Protein AF-A0A8J3BPW7-F1 (afdb_monomer)

pLDDT: mean 83.67, std 13.16, range [38.88, 95.94]

Structure (mmCIF, N/CA/C/O backbone):
data_AF-A0A8J3BPW7-F1
#
_entry.id   AF-A0A8J3BPW7-F1
#
loop_
_atom_site.group_PDB
_atom_site.id
_atom_site.type_symbol
_atom_site.label_atom_id
_atom_site.label_alt_id
_atom_site.label_comp_id
_atom_site.label_asym_id
_atom_site.label_entity_id
_atom_site.label_seq_id
_atom_site.pdbx_PDB_ins_code
_atom_site.Cartn_x
_atom_site.Cartn_y
_atom_site.Cartn_z
_atom_site.occupancy
_atom_site.B_iso_or_equiv
_atom_site.auth_seq_id
_atom_site.auth_comp_id
_atom_site.auth_asym_id
_atom_site.auth_atom_id
_atom_site.pdbx_PDB_model_num
ATOM 1 N N . MET A 1 1 ? 12.313 17.722 -37.872 1.00 43.28 1 MET A N 1
ATOM 2 C CA . MET A 1 1 ? 11.329 16.901 -37.128 1.00 43.28 1 MET A CA 1
ATOM 3 C C . MET A 1 1 ? 12.070 15.904 -36.246 1.00 43.28 1 MET A C 1
ATOM 5 O O . MET A 1 1 ? 12.513 14.874 -36.731 1.00 43.28 1 MET A O 1
ATOM 9 N N . THR A 1 2 ? 12.272 16.207 -34.965 1.00 51.28 2 THR A N 1
ATOM 10 C CA . THR A 1 2 ? 12.915 15.286 -34.012 1.00 51.28 2 THR A CA 1
ATOM 11 C C . THR A 1 2 ? 11.852 14.424 -33.336 1.00 51.28 2 THR A C 1
ATOM 13 O O . THR A 1 2 ? 11.467 14.643 -32.190 1.00 51.28 2 THR A O 1
ATOM 16 N N . GLY A 1 3 ? 11.346 13.426 -34.061 1.00 50.34 3 GLY A N 1
ATOM 17 C CA . GLY A 1 3 ? 10.534 12.379 -33.451 1.00 50.34 3 GLY A CA 1
ATOM 18 C C . GLY A 1 3 ? 11.418 11.561 -32.515 1.00 50.34 3 GLY A C 1
ATOM 19 O O . GLY A 1 3 ? 12.181 10.715 -32.980 1.00 50.34 3 GLY A O 1
ATOM 20 N N . ARG A 1 4 ? 11.365 11.819 -31.201 1.00 63.19 4 ARG A N 1
ATOM 21 C CA . ARG A 1 4 ? 11.988 10.922 -30.218 1.00 63.19 4 ARG A CA 1
ATOM 22 C C . ARG A 1 4 ? 11.376 9.541 -30.435 1.00 63.19 4 ARG A C 1
ATOM 24 O O . ARG A 1 4 ? 10.193 9.345 -30.170 1.00 63.19 4 ARG A O 1
ATOM 31 N N . ARG A 1 5 ? 12.167 8.594 -30.952 1.00 65.81 5 ARG A N 1
ATOM 32 C CA . ARG A 1 5 ? 11.769 7.184 -31.053 1.00 65.81 5 ARG A CA 1
ATOM 33 C C . ARG A 1 5 ? 11.423 6.714 -29.647 1.00 65.81 5 ARG A C 1
ATOM 35 O O . ARG A 1 5 ? 12.319 6.555 -28.818 1.00 65.81 5 ARG A O 1
ATOM 42 N N . TRP A 1 6 ? 10.138 6.505 -29.382 1.00 64.19 6 TRP A N 1
ATOM 43 C CA . TRP A 1 6 ? 9.700 5.851 -28.161 1.00 64.19 6 TRP A CA 1
ATOM 44 C C . TRP A 1 6 ? 10.291 4.439 -28.158 1.00 64.19 6 TRP A C 1
ATOM 46 O O . TRP A 1 6 ? 9.944 3.602 -28.992 1.00 64.19 6 TRP A O 1
ATOM 56 N N . ARG A 1 7 ? 11.263 4.197 -27.276 1.00 65.19 7 ARG A N 1
ATOM 57 C CA . ARG A 1 7 ? 11.798 2.858 -27.039 1.00 65.19 7 ARG A CA 1
ATOM 58 C C . ARG A 1 7 ? 10.965 2.228 -25.939 1.00 65.19 7 ARG A C 1
ATOM 60 O O . ARG A 1 7 ? 10.861 2.782 -24.848 1.00 65.19 7 ARG A O 1
ATOM 67 N N . ARG A 1 8 ? 10.382 1.068 -26.238 1.00 64.19 8 ARG A N 1
ATOM 68 C CA . ARG A 1 8 ? 9.670 0.271 -25.243 1.00 64.19 8 ARG A CA 1
ATOM 69 C C . ARG A 1 8 ? 10.642 -0.077 -24.104 1.00 64.19 8 ARG A C 1
ATOM 71 O O . ARG A 1 8 ? 11.717 -0.599 -24.409 1.00 64.19 8 ARG A O 1
ATOM 78 N N . PRO A 1 9 ? 10.295 0.194 -22.834 1.00 66.50 9 PRO A N 1
ATOM 79 C CA . PRO A 1 9 ? 11.136 -0.182 -21.707 1.00 66.50 9 PRO A CA 1
ATOM 80 C C . PRO A 1 9 ? 11.412 -1.696 -21.681 1.00 66.50 9 PRO A C 1
ATOM 82 O O . PRO A 1 9 ? 10.559 -2.477 -22.130 1.00 66.50 9 PRO A O 1
ATOM 85 N N . PRO A 1 10 ? 12.576 -2.126 -21.159 1.00 65.38 10 PRO A N 1
ATOM 86 C CA . PRO A 1 10 ? 12.859 -3.538 -20.958 1.00 65.38 10 PRO A CA 1
ATOM 87 C C . PRO A 1 10 ? 11.785 -4.175 -20.068 1.00 65.38 10 PRO A C 1
ATOM 89 O O . PRO A 1 10 ? 11.390 -3.616 -19.051 1.00 65.38 10 PRO A O 1
ATOM 92 N N . ARG A 1 11 ? 11.312 -5.363 -20.456 1.00 72.56 11 ARG A N 1
ATOM 93 C CA . ARG A 1 11 ? 10.267 -6.121 -19.738 1.00 72.56 11 ARG A CA 1
ATOM 94 C C . ARG A 1 11 ? 10.823 -7.016 -18.627 1.00 72.56 11 ARG A C 1
ATOM 96 O O . ARG A 1 11 ? 10.102 -7.864 -18.102 1.00 72.56 11 ARG A O 1
ATOM 103 N N . THR A 1 12 ? 12.106 -6.879 -18.311 1.00 82.25 12 THR A N 1
ATOM 104 C CA . THR A 1 12 ? 12.791 -7.742 -17.352 1.00 82.25 12 THR A CA 1
ATOM 105 C C . THR A 1 12 ? 12.250 -7.473 -15.959 1.00 82.25 12 THR A C 1
ATOM 107 O O . THR A 1 12 ? 12.356 -6.364 -15.448 1.00 82.25 12 THR A O 1
ATOM 110 N N . CYS A 1 13 ? 11.645 -8.490 -15.353 1.00 86.19 13 CYS A N 1
ATOM 111 C CA . CYS A 1 13 ? 11.171 -8.407 -13.982 1.00 86.19 13 CYS A CA 1
ATOM 112 C C . CYS A 1 13 ? 12.288 -8.827 -13.016 1.00 86.19 13 CYS A C 1
ATOM 114 O O . CYS A 1 13 ? 12.983 -9.805 -13.298 1.00 86.19 13 CYS A O 1
ATOM 116 N N . PRO A 1 14 ? 12.456 -8.131 -11.881 1.00 86.50 14 PRO A N 1
ATOM 117 C CA . PRO A 1 14 ? 13.398 -8.550 -10.852 1.00 86.50 14 PRO A CA 1
ATOM 118 C C . PRO A 1 14 ? 12.942 -9.864 -10.187 1.00 86.50 14 PRO A C 1
ATOM 120 O O . PRO A 1 14 ? 11.748 -10.168 -10.218 1.00 86.50 14 PRO A O 1
ATOM 123 N N . PRO A 1 15 ? 13.846 -10.625 -9.536 1.00 88.12 15 PRO A N 1
ATOM 124 C CA . PRO A 1 15 ? 13.531 -11.952 -8.986 1.00 88.12 15 PRO A CA 1
ATOM 125 C C . PRO A 1 15 ? 12.399 -11.973 -7.949 1.00 88.12 15 PRO A C 1
ATOM 127 O O . PRO A 1 15 ? 11.695 -12.966 -7.818 1.00 88.12 15 PRO A O 1
ATOM 130 N N . TRP A 1 16 ? 12.203 -10.872 -7.223 1.00 87.06 16 TRP A N 1
ATOM 131 C CA . TRP A 1 16 ? 11.136 -10.728 -6.228 1.00 87.06 16 TRP A CA 1
ATOM 132 C C . TRP A 1 16 ? 9.757 -10.418 -6.839 1.00 87.06 16 TRP A C 1
ATOM 134 O O . TRP A 1 16 ? 8.748 -10.430 -6.132 1.00 87.06 16 TRP A O 1
ATOM 144 N N . CYS A 1 17 ? 9.692 -10.097 -8.135 1.00 90.62 17 CYS A N 1
ATOM 145 C CA . CYS A 1 17 ? 8.448 -9.803 -8.835 1.00 90.62 17 CYS A CA 1
ATOM 146 C C . CYS A 1 17 ? 7.825 -11.120 -9.337 1.00 90.62 17 CYS A C 1
ATOM 148 O O . CYS A 1 17 ? 8.444 -11.797 -10.159 1.00 90.62 17 CYS A O 1
ATOM 150 N N . PRO A 1 18 ? 6.585 -11.468 -8.939 1.00 87.44 18 PRO A N 1
ATOM 151 C CA . PRO A 1 18 ? 5.918 -12.707 -9.335 1.00 87.44 18 PRO A CA 1
ATOM 152 C C . PRO A 1 18 ? 5.445 -12.690 -10.796 1.00 87.44 18 PRO A C 1
ATOM 154 O O . PRO A 1 18 ? 4.871 -13.664 -11.267 1.00 87.44 18 PRO A O 1
ATOM 157 N N . GLN A 1 19 ? 5.659 -11.580 -11.514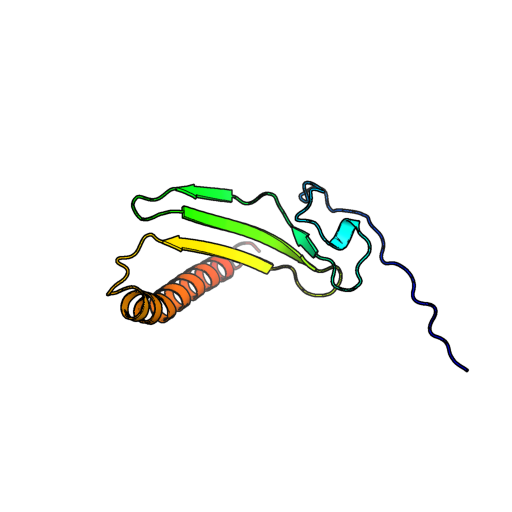 1.00 89.31 19 GLN A N 1
ATOM 158 C CA . GLN A 1 19 ? 5.306 -11.417 -12.927 1.00 89.31 19 GLN A CA 1
ATOM 159 C C . GLN A 1 19 ? 3.817 -11.657 -13.219 1.00 89.31 19 GLN A C 1
ATOM 161 O O . GLN A 1 19 ? 3.459 -12.045 -14.327 1.00 89.31 19 GLN A O 1
ATOM 166 N N . ASP A 1 20 ? 2.939 -11.423 -12.245 1.00 86.12 20 ASP A N 1
ATOM 167 C CA . ASP A 1 20 ? 1.496 -11.598 -12.396 1.00 86.12 20 ASP A CA 1
ATOM 168 C C . ASP A 1 20 ? 0.824 -10.340 -12.985 1.00 86.12 20 ASP A C 1
ATOM 170 O O . ASP A 1 20 ? 1.477 -9.485 -13.589 1.00 86.12 20 ASP A O 1
ATOM 174 N N . HIS A 1 21 ? -0.502 -10.250 -12.876 1.00 82.88 21 HIS A N 1
ATOM 175 C CA . HIS A 1 21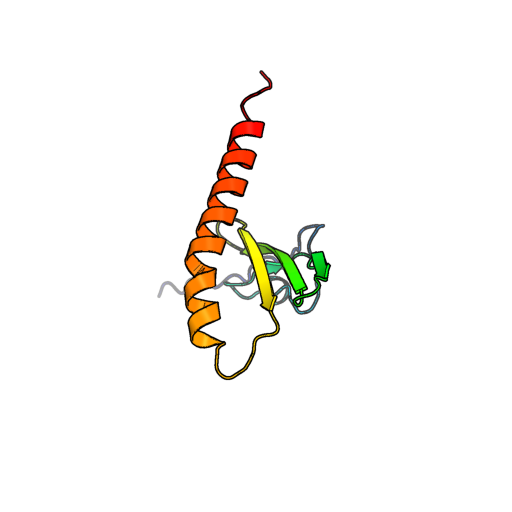 ? -1.294 -9.124 -13.381 1.00 82.88 21 HIS A CA 1
ATOM 176 C C . HIS A 1 21 ? -1.027 -7.799 -12.641 1.00 82.88 21 HIS A C 1
ATOM 178 O O . HIS A 1 21 ? -1.402 -6.740 -13.135 1.00 82.88 21 HIS A O 1
ATOM 184 N N . ARG A 1 22 ? -0.382 -7.832 -11.468 1.00 85.31 22 ARG A N 1
ATOM 185 C CA . ARG A 1 22 ? -0.053 -6.641 -10.668 1.00 85.31 22 ARG A CA 1
ATOM 186 C C . ARG A 1 22 ? 1.245 -5.985 -11.127 1.00 85.31 22 ARG A C 1
ATOM 188 O O . ARG A 1 22 ? 1.468 -4.811 -10.849 1.00 85.31 22 ARG A O 1
ATOM 195 N N . CYS A 1 23 ? 2.099 -6.717 -11.842 1.00 89.00 23 CYS A N 1
ATOM 196 C CA . CYS A 1 23 ? 3.283 -6.157 -12.481 1.00 89.00 23 CYS A CA 1
ATOM 197 C C . CYS A 1 23 ? 2.874 -5.454 -13.779 1.00 89.00 23 CYS A C 1
ATOM 199 O O . CYS A 1 23 ? 2.794 -6.082 -14.831 1.00 89.00 23 CYS A O 1
ATOM 201 N N . THR A 1 24 ? 2.639 -4.144 -13.746 1.00 89.38 24 THR A N 1
ATOM 202 C CA . THR A 1 24 ? 2.304 -3.390 -14.965 1.00 89.38 24 THR A CA 1
ATOM 203 C C . THR A 1 24 ? 3.530 -3.182 -15.862 1.00 89.38 24 THR A C 1
ATOM 205 O O . THR A 1 24 ? 3.399 -3.090 -17.086 1.00 89.38 24 THR A O 1
ATOM 208 N N . ALA A 1 25 ? 4.738 -3.212 -15.285 1.00 87.62 25 ALA A N 1
ATOM 209 C CA . ALA A 1 25 ? 6.010 -3.111 -16.004 1.00 87.62 25 ALA A CA 1
ATOM 210 C C . ALA A 1 25 ? 6.204 -4.208 -17.065 1.00 87.62 25 ALA A C 1
ATOM 212 O O . ALA A 1 25 ? 6.708 -3.926 -18.155 1.00 87.62 25 ALA A O 1
ATOM 213 N N . ARG A 1 26 ? 5.719 -5.436 -16.825 1.00 84.94 26 ARG A N 1
ATOM 214 C CA . ARG A 1 26 ? 5.835 -6.545 -17.795 1.00 84.94 26 ARG A CA 1
ATOM 215 C C . ARG A 1 26 ? 5.147 -6.247 -19.133 1.00 84.94 26 ARG A C 1
ATOM 217 O O . ARG A 1 26 ? 5.526 -6.792 -20.170 1.00 84.94 26 ARG A O 1
ATOM 224 N N . HIS A 1 27 ? 4.139 -5.374 -19.129 1.00 84.50 27 HIS A N 1
ATOM 225 C CA . HIS A 1 27 ? 3.388 -5.003 -20.328 1.00 84.50 27 HIS A CA 1
ATOM 226 C C . HIS A 1 27 ? 4.115 -3.934 -21.168 1.00 84.50 27 HIS A C 1
ATOM 228 O O . HIS A 1 27 ? 3.786 -3.724 -22.341 1.00 84.50 27 HIS A O 1
ATOM 234 N N . GLY A 1 28 ? 5.191 -3.343 -20.633 1.00 79.44 28 GLY A N 1
ATOM 235 C CA . GLY A 1 28 ? 6.014 -2.338 -21.305 1.00 79.44 28 GLY A CA 1
ATOM 236 C C . GLY A 1 28 ? 5.402 -0.937 -21.288 1.00 79.44 28 GLY A C 1
ATOM 237 O O . GLY A 1 28 ? 5.659 -0.163 -22.210 1.00 79.44 28 GLY A O 1
ATOM 238 N N . TYR A 1 29 ? 4.573 -0.629 -20.286 1.00 82.19 29 TYR A N 1
ATOM 239 C CA . TYR A 1 29 ? 4.083 0.728 -20.045 1.00 82.19 29 TYR A CA 1
ATOM 240 C C . TYR A 1 29 ? 5.216 1.611 -19.499 1.00 82.19 29 TYR A C 1
ATOM 242 O O . TYR A 1 29 ? 5.950 1.145 -18.632 1.00 82.19 29 TYR A O 1
ATOM 250 N N . PRO A 1 30 ? 5.364 2.874 -19.944 1.00 80.38 30 PRO A N 1
ATOM 251 C CA . PRO A 1 30 ? 6.399 3.783 -19.432 1.00 80.38 30 PRO A CA 1
ATOM 252 C C . PRO A 1 30 ? 6.294 4.054 -17.929 1.00 80.38 30 PRO A C 1
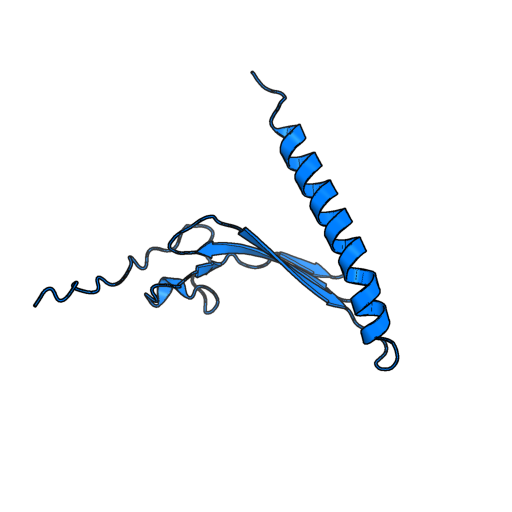ATOM 254 O O . PRO A 1 30 ? 7.307 4.186 -17.257 1.00 80.38 30 PRO A O 1
ATOM 257 N N . SER A 1 31 ? 5.066 4.093 -17.410 1.00 85.31 31 SER A N 1
ATOM 258 C CA . SER A 1 31 ? 4.739 4.215 -15.985 1.00 85.31 31 SER A CA 1
ATOM 259 C C . SER A 1 31 ? 4.575 2.855 -15.297 1.00 85.31 31 SER A C 1
ATOM 261 O O . SER A 1 31 ? 3.925 2.750 -14.260 1.00 85.31 31 SER A O 1
ATOM 263 N N . GLY A 1 32 ? 5.099 1.791 -15.909 1.00 89.00 32 GLY A N 1
ATOM 264 C CA . GLY A 1 32 ? 5.002 0.446 -15.375 1.00 89.00 32 GLY A CA 1
ATOM 265 C C . GLY A 1 32 ? 5.682 0.317 -14.014 1.00 89.00 32 GLY A C 1
ATOM 266 O O . GLY A 1 32 ? 6.700 0.950 -13.736 1.00 89.00 32 GLY A O 1
ATOM 267 N N . GLU A 1 33 ? 5.128 -0.552 -13.181 1.00 92.81 33 GLU A N 1
ATOM 268 C CA . GLU A 1 33 ? 5.647 -0.866 -11.859 1.00 92.81 33 GLU A CA 1
ATOM 269 C C . GLU A 1 33 ? 5.826 -2.375 -11.723 1.00 92.81 33 GLU A C 1
ATOM 271 O O . GLU A 1 33 ? 4.970 -3.169 -12.131 1.00 92.81 33 GLU A O 1
ATOM 276 N N . HIS A 1 34 ? 6.949 -2.776 -11.140 1.00 92.81 34 HIS A N 1
ATOM 277 C CA . HIS A 1 34 ? 7.115 -4.099 -10.568 1.00 92.81 34 HIS A CA 1
ATOM 278 C C . HIS A 1 34 ? 6.492 -4.106 -9.177 1.00 92.81 34 HIS A C 1
ATOM 280 O O . HIS A 1 34 ? 6.662 -3.158 -8.410 1.00 92.81 34 HIS A O 1
ATOM 286 N N . ARG A 1 35 ? 5.794 -5.187 -8.838 1.00 93.88 35 ARG A N 1
ATOM 287 C CA . ARG A 1 35 ? 5.173 -5.375 -7.525 1.00 93.88 35 ARG A CA 1
ATOM 288 C C . ARG A 1 35 ? 5.559 -6.735 -6.978 1.00 93.88 35 ARG A C 1
ATOM 290 O O . ARG A 1 35 ? 5.601 -7.685 -7.749 1.00 93.88 35 ARG A O 1
ATOM 297 N N . SER A 1 36 ? 5.855 -6.839 -5.689 1.00 93.50 36 SER A N 1
ATOM 298 C CA . SER A 1 36 ? 6.029 -8.139 -5.039 1.00 93.50 36 SER A CA 1
ATOM 299 C C . SER A 1 36 ? 4.677 -8.828 -4.840 1.00 93.50 36 SER A C 1
ATOM 301 O O . SER A 1 36 ? 3.616 -8.198 -4.912 1.00 93.50 36 SER A O 1
ATOM 303 N N . ALA A 1 37 ? 4.703 -10.122 -4.511 1.00 91.12 37 ALA A N 1
ATOM 304 C CA . ALA A 1 37 ? 3.554 -10.714 -3.837 1.00 91.12 37 ALA A CA 1
ATOM 305 C C . ALA A 1 37 ? 3.324 -9.968 -2.500 1.00 91.12 37 ALA A C 1
ATOM 307 O O . ALA A 1 37 ? 4.303 -9.648 -1.816 1.00 91.12 37 ALA A O 1
ATOM 308 N N . PRO A 1 38 ? 2.074 -9.635 -2.138 1.00 92.06 38 PRO A N 1
ATOM 309 C CA . PRO A 1 38 ? 1.780 -8.950 -0.898 1.00 92.06 38 PRO A CA 1
ATOM 310 C C . PRO A 1 38 ? 1.918 -9.923 0.266 1.00 92.06 38 PRO A C 1
ATOM 312 O O . PRO A 1 38 ? 1.424 -11.050 0.213 1.00 92.06 38 PRO A O 1
ATOM 315 N N . ILE A 1 39 ? 2.529 -9.449 1.341 1.00 94.31 39 ILE A N 1
ATOM 316 C CA . ILE A 1 39 ? 2.401 -10.061 2.657 1.00 94.31 39 ILE A CA 1
ATOM 3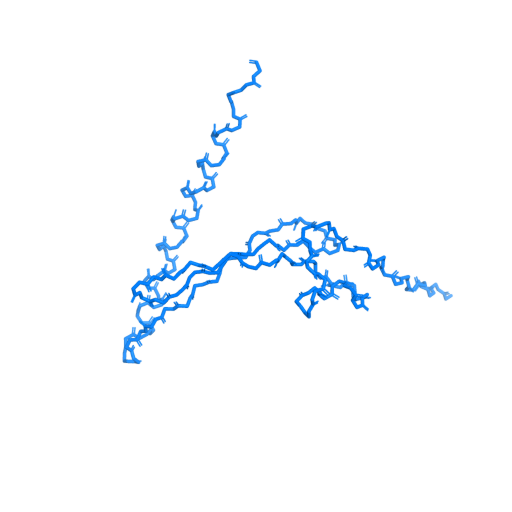17 C C . ILE A 1 39 ? 1.041 -9.627 3.200 1.00 94.31 39 ILE A C 1
ATOM 319 O O . ILE A 1 39 ? 0.750 -8.430 3.252 1.00 94.31 39 ILE A O 1
ATOM 323 N N . ILE A 1 40 ? 0.201 -10.591 3.570 1.00 95.88 40 ILE A N 1
ATOM 324 C CA . ILE A 1 40 ? -1.142 -10.337 4.097 1.00 95.88 40 ILE A CA 1
ATOM 325 C C . ILE A 1 40 ? -1.171 -10.762 5.558 1.00 95.88 40 ILE A C 1
ATOM 327 O O . ILE A 1 4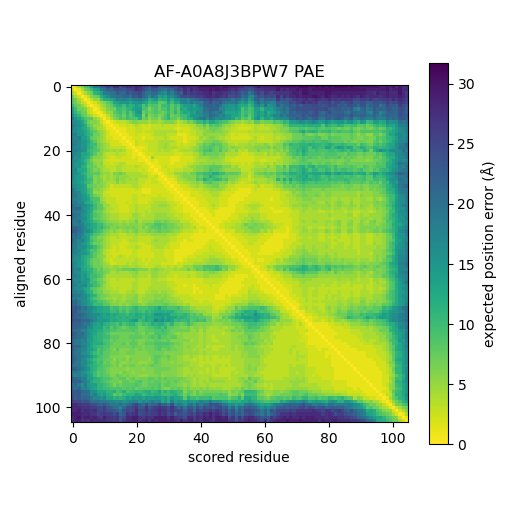0 ? -0.960 -11.931 5.877 1.00 95.88 40 ILE A O 1
ATOM 331 N N . TRP A 1 41 ? -1.464 -9.812 6.439 1.00 95.94 41 TRP A N 1
ATOM 332 C CA . TRP A 1 41 ? -1.639 -10.050 7.862 1.00 95.94 41 TRP A CA 1
ATOM 333 C C . TRP A 1 41 ? -3.104 -9.863 8.247 1.00 95.94 41 TRP A C 1
ATOM 335 O O . TRP A 1 41 ? -3.643 -8.756 8.171 1.00 95.94 41 TRP A O 1
ATOM 345 N N . HIS A 1 42 ? -3.753 -10.941 8.678 1.00 95.44 42 HIS A N 1
ATOM 346 C CA . HIS A 1 42 ? -5.138 -10.896 9.136 1.00 95.44 42 HIS A CA 1
ATOM 347 C C . HIS A 1 42 ? -5.207 -10.428 10.588 1.00 95.44 42 HIS A C 1
ATOM 349 O O . HIS A 1 42 ? -4.432 -10.853 11.443 1.00 95.44 42 HIS A O 1
ATOM 355 N N . THR A 1 43 ? -6.159 -9.551 10.878 1.00 91.81 43 THR A N 1
ATOM 356 C CA . THR A 1 43 ? -6.389 -9.006 12.213 1.00 91.81 43 THR A CA 1
ATOM 357 C C . THR A 1 43 ? -7.852 -9.182 12.597 1.00 91.81 43 THR A C 1
ATOM 359 O O . THR A 1 43 ? -8.723 -9.397 11.753 1.00 91.81 43 THR A O 1
ATOM 362 N N . ARG A 1 44 ? -8.160 -9.002 13.886 1.00 91.25 44 ARG A N 1
ATOM 363 C CA . ARG A 1 44 ? -9.553 -8.987 14.365 1.00 91.25 44 ARG A CA 1
ATOM 364 C C . ARG A 1 44 ? -10.428 -7.931 13.674 1.00 91.25 44 ARG A C 1
ATOM 366 O O . ARG A 1 44 ? -11.642 -8.072 13.642 1.00 91.25 44 ARG A O 1
ATOM 373 N N . TYR A 1 45 ? -9.819 -6.871 13.141 1.00 85.81 45 TYR A N 1
ATOM 374 C CA . TYR A 1 45 ? -10.515 -5.737 12.532 1.00 85.81 45 TYR A CA 1
ATOM 375 C C . TYR A 1 45 ? -10.472 -5.746 10.996 1.00 85.81 45 TYR A C 1
ATOM 377 O O . TYR A 1 45 ? -11.109 -4.900 10.372 1.00 85.81 45 TYR A O 1
ATOM 385 N N . GLY A 1 46 ? -9.771 -6.700 10.373 1.00 91.94 46 GLY A N 1
ATOM 386 C CA . GLY A 1 46 ? -9.652 -6.795 8.921 1.00 91.94 46 GLY A CA 1
ATOM 387 C C . GLY A 1 46 ? -8.308 -7.371 8.482 1.00 91.94 46 GLY A C 1
ATOM 388 O O . GLY A 1 46 ? -7.935 -8.457 8.922 1.00 91.94 46 GLY A O 1
ATOM 389 N N . ALA A 1 47 ? -7.603 -6.675 7.591 1.00 95.19 47 ALA A N 1
ATOM 390 C CA . ALA A 1 47 ? -6.325 -7.135 7.054 1.00 95.19 47 ALA A CA 1
ATOM 391 C C . ALA A 1 47 ? -5.372 -5.977 6.739 1.00 95.19 47 ALA A C 1
ATOM 393 O O . ALA A 1 47 ? -5.799 -4.884 6.365 1.00 95.19 47 ALA A O 1
ATOM 394 N N . ILE A 1 48 ? -4.074 -6.243 6.860 1.00 93.44 48 ILE A N 1
ATOM 395 C CA . ILE A 1 48 ? -2.991 -5.350 6.448 1.00 93.44 48 ILE A CA 1
ATOM 396 C C . ILE A 1 48 ? -2.232 -6.035 5.317 1.00 93.44 48 ILE A C 1
ATOM 398 O O . ILE A 1 48 ? -1.834 -7.191 5.435 1.00 93.44 48 ILE A O 1
ATOM 402 N N . HIS A 1 49 ? -2.049 -5.319 4.218 1.00 95.00 49 HIS A N 1
ATOM 403 C CA . HIS A 1 49 ? -1.367 -5.782 3.022 1.00 95.00 49 HIS A CA 1
ATOM 404 C C . HIS A 1 49 ? -0.111 -4.943 2.843 1.00 95.00 49 HIS A C 1
ATOM 406 O O . HIS A 1 49 ? -0.188 -3.715 2.821 1.00 95.00 49 HIS A O 1
ATOM 412 N N . VAL A 1 50 ? 1.031 -5.603 2.691 1.00 93.94 50 VAL A N 1
ATOM 413 C CA . VAL A 1 50 ? 2.319 -4.945 2.472 1.00 93.94 50 VAL A CA 1
ATOM 414 C C . VAL A 1 50 ? 2.928 -5.484 1.190 1.00 93.94 50 VAL A C 1
ATOM 416 O O . VAL A 1 50 ? 3.114 -6.692 1.057 1.00 93.94 50 VAL A O 1
ATOM 419 N N . ALA A 1 51 ? 3.242 -4.605 0.244 1.00 93.88 51 ALA A N 1
ATOM 420 C CA . ALA A 1 51 ? 3.892 -4.978 -1.007 1.00 93.88 51 ALA A CA 1
ATOM 421 C C . ALA A 1 51 ? 5.035 -4.017 -1.335 1.00 93.88 51 ALA A C 1
ATOM 423 O O . ALA A 1 51 ? 4.903 -2.804 -1.180 1.00 93.88 51 ALA A O 1
ATOM 424 N N . ALA A 1 52 ? 6.145 -4.556 -1.834 1.00 93.12 52 ALA A N 1
ATOM 425 C CA . ALA A 1 52 ? 7.188 -3.741 -2.434 1.00 93.12 52 ALA A CA 1
ATOM 426 C C . ALA A 1 52 ? 6.766 -3.347 -3.849 1.00 93.12 52 ALA A C 1
ATOM 428 O O . ALA A 1 52 ? 6.302 -4.186 -4.626 1.00 93.12 52 ALA A O 1
ATOM 429 N N . VAL A 1 53 ? 6.943 -2.073 -4.180 1.00 94.25 53 VAL A N 1
ATOM 430 C CA . VAL A 1 53 ? 6.654 -1.522 -5.499 1.00 94.25 53 VAL A CA 1
ATOM 431 C C . VAL A 1 53 ? 7.883 -0.792 -6.005 1.00 94.25 53 VAL A C 1
ATOM 433 O O . VAL A 1 53 ? 8.360 0.147 -5.372 1.00 94.25 53 VAL A O 1
ATOM 436 N N . ALA A 1 54 ? 8.397 -1.215 -7.155 1.00 93.56 54 ALA A N 1
ATOM 437 C CA . ALA A 1 54 ? 9.487 -0.530 -7.832 1.00 93.56 54 ALA A CA 1
ATOM 438 C C . ALA A 1 54 ? 8.982 -0.011 -9.181 1.00 93.56 54 ALA A C 1
ATOM 440 O O . ALA A 1 54 ? 8.636 -0.823 -10.046 1.00 93.56 54 ALA A O 1
ATOM 441 N N . PRO A 1 55 ? 8.906 1.314 -9.382 1.00 90.38 55 PRO A N 1
ATOM 442 C CA . PRO A 1 55 ? 8.628 1.851 -10.704 1.00 90.38 55 PRO A CA 1
ATOM 443 C C . PRO A 1 55 ? 9.787 1.519 -11.655 1.00 90.38 55 PRO A C 1
ATOM 445 O O . PRO A 1 55 ? 10.917 1.297 -11.221 1.00 90.38 55 PRO A O 1
ATOM 448 N N . LEU A 1 56 ? 9.529 1.529 -12.965 1.00 86.88 56 LEU A N 1
ATOM 449 C CA . LEU A 1 56 ? 10.596 1.413 -13.970 1.00 86.88 56 LEU A CA 1
ATOM 450 C C . LEU A 1 56 ? 11.628 2.550 -13.873 1.00 86.88 56 LEU A C 1
ATOM 452 O O . LEU A 1 56 ? 12.777 2.384 -14.276 1.00 86.88 56 LEU A O 1
ATOM 456 N N . THR A 1 57 ? 11.213 3.704 -13.347 1.00 83.19 57 THR A N 1
ATOM 457 C CA . THR A 1 57 ? 12.062 4.871 -13.093 1.00 83.19 57 THR A CA 1
ATOM 458 C C . THR A 1 57 ? 11.708 5.495 -11.747 1.00 83.19 57 THR A C 1
ATOM 460 O O . THR A 1 57 ? 10.531 5.740 -11.486 1.00 83.19 57 THR A O 1
ATOM 463 N N . GLY A 1 58 ? 12.713 5.820 -10.934 1.00 83.94 58 GLY A N 1
ATOM 464 C CA . GLY A 1 58 ? 12.536 6.425 -9.611 1.00 83.94 58 GLY A CA 1
ATOM 465 C C . GLY A 1 58 ? 12.806 5.446 -8.470 1.00 83.94 58 GLY A C 1
ATOM 466 O O . GLY A 1 58 ? 13.347 4.361 -8.678 1.00 83.94 58 GLY A O 1
ATOM 467 N N . SER A 1 59 ? 12.453 5.855 -7.254 1.00 88.38 59 SER A N 1
ATOM 468 C CA . SER A 1 59 ? 12.768 5.090 -6.048 1.00 88.38 59 SER A CA 1
ATOM 469 C C . SER A 1 59 ? 11.728 3.999 -5.773 1.00 88.38 59 SER A C 1
ATOM 471 O O . SER A 1 59 ? 10.525 4.244 -5.930 1.00 88.38 59 SER A O 1
ATOM 473 N N . PRO A 1 60 ? 12.157 2.806 -5.327 1.00 90.06 60 PRO A N 1
ATOM 474 C CA . PRO A 1 60 ? 11.239 1.800 -4.819 1.00 90.06 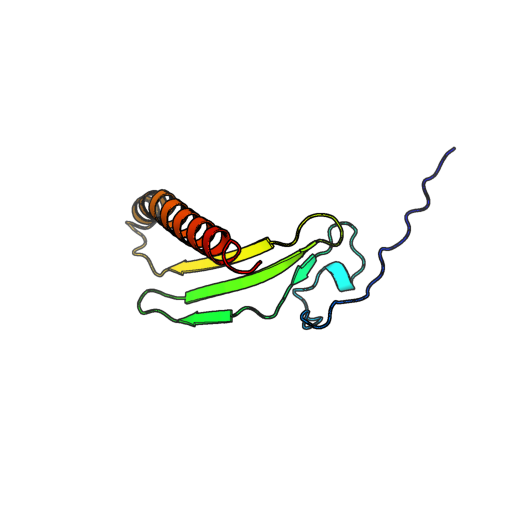60 PRO A CA 1
ATOM 475 C C . PRO A 1 60 ? 10.542 2.309 -3.555 1.00 90.06 60 PRO A C 1
ATOM 477 O O . PRO A 1 60 ? 11.070 3.137 -2.812 1.00 90.06 60 PRO A O 1
ATOM 480 N N . ARG A 1 61 ? 9.347 1.788 -3.305 1.00 91.75 61 ARG A N 1
ATOM 481 C CA . ARG A 1 61 ? 8.525 2.114 -2.143 1.00 91.75 61 ARG A CA 1
ATOM 482 C C . ARG A 1 61 ? 7.869 0.859 -1.591 1.00 91.75 61 ARG A C 1
ATOM 484 O O . ARG A 1 61 ? 7.729 -0.143 -2.290 1.00 91.75 61 ARG A O 1
ATOM 491 N N . ILE A 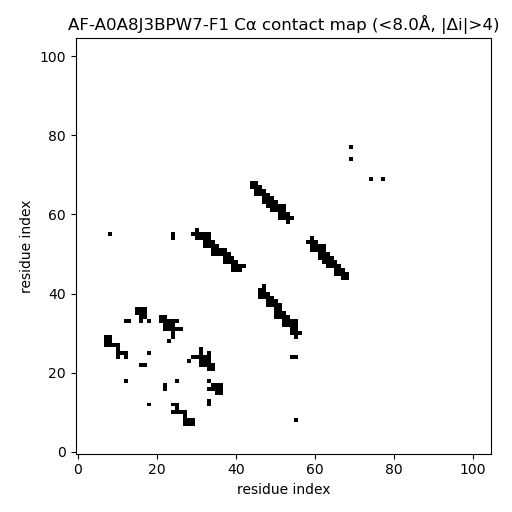1 62 ? 7.423 0.940 -0.347 1.00 90.88 62 ILE A N 1
ATOM 492 C CA . ILE A 1 62 ? 6.503 -0.037 0.223 1.00 90.88 62 ILE A CA 1
ATOM 493 C C . ILE A 1 62 ? 5.101 0.559 0.164 1.00 90.88 62 ILE A C 1
ATOM 495 O O . ILE A 1 62 ? 4.873 1.676 0.622 1.00 90.88 62 ILE A O 1
ATOM 499 N N . GLU A 1 63 ? 4.164 -0.189 -0.403 1.00 92.94 63 GLU A N 1
ATOM 500 C CA . GLU A 1 63 ? 2.743 0.101 -0.286 1.00 92.94 63 GLU A CA 1
ATOM 501 C C . GLU A 1 63 ? 2.172 -0.671 0.899 1.00 92.94 63 GLU A C 1
ATOM 503 O O . GLU A 1 63 ? 2.262 -1.900 0.955 1.00 92.94 63 GLU A O 1
ATOM 508 N N . VAL A 1 64 ? 1.568 0.062 1.834 1.00 90.88 64 VAL A N 1
ATOM 509 C CA . VAL A 1 64 ? 0.808 -0.495 2.953 1.00 90.88 64 VAL A CA 1
ATOM 510 C C . VAL A 1 64 ? -0.658 -0.159 2.727 1.00 90.88 64 VAL A C 1
ATOM 512 O O . VAL A 1 64 ? -1.039 1.009 2.707 1.00 90.88 64 VAL A O 1
ATOM 515 N N . THR A 1 65 ? -1.481 -1.182 2.529 1.00 91.75 65 THR A N 1
ATOM 516 C CA . THR A 1 65 ? -2.933 -1.042 2.385 1.00 91.75 65 THR A CA 1
ATOM 517 C C . THR A 1 65 ? -3.610 -1.738 3.548 1.00 91.75 65 THR A C 1
ATOM 519 O O . THR A 1 65 ? -3.391 -2.926 3.774 1.00 91.75 65 THR A O 1
ATOM 522 N N . THR A 1 66 ? -4.461 -1.016 4.267 1.00 88.94 66 THR A N 1
ATOM 523 C CA . THR A 1 66 ? -5.197 -1.570 5.402 1.00 88.94 66 THR A CA 1
ATOM 524 C C . THR A 1 66 ? -6.683 -1.577 5.090 1.00 88.94 66 THR A C 1
ATOM 526 O O . THR A 1 66 ? -7.261 -0.550 4.740 1.00 88.94 66 THR A O 1
ATOM 529 N N . VAL A 1 67 ? -7.305 -2.742 5.235 1.00 90.19 67 VAL A N 1
ATOM 530 C CA . VAL A 1 67 ? -8.749 -2.931 5.102 1.00 90.19 67 VAL A CA 1
ATOM 531 C C . VAL A 1 67 ? -9.313 -3.111 6.502 1.00 90.19 67 VAL A C 1
ATOM 533 O O . VAL A 1 67 ? -8.944 -4.055 7.198 1.00 90.19 67 VAL A O 1
ATOM 536 N N . ILE A 1 68 ? -10.194 -2.203 6.923 1.00 88.44 68 ILE A N 1
ATOM 537 C CA . ILE A 1 68 ? -10.799 -2.205 8.259 1.00 88.44 68 ILE A CA 1
ATOM 538 C C . ILE A 1 68 ? -12.311 -2.279 8.109 1.00 88.44 68 ILE A C 1
ATOM 540 O O . ILE A 1 68 ? -12.901 -1.527 7.335 1.00 88.44 68 ILE A O 1
ATOM 544 N N . ARG A 1 69 ? -12.941 -3.173 8.869 1.00 87.31 69 ARG A N 1
ATOM 545 C CA . ARG A 1 69 ? -14.399 -3.235 8.977 1.00 87.31 69 ARG A CA 1
ATOM 546 C C . ARG A 1 69 ? -14.855 -2.164 9.960 1.00 87.31 69 ARG A C 1
ATOM 548 O O . ARG A 1 69 ? -14.473 -2.201 11.127 1.00 87.31 69 ARG A O 1
ATOM 555 N N . LEU A 1 70 ? -15.637 -1.208 9.475 1.00 84.25 70 LEU A N 1
ATOM 556 C CA . LEU A 1 70 ? -16.157 -0.100 10.267 1.00 84.25 70 LEU A CA 1
ATOM 557 C C . LEU A 1 70 ? -17.679 -0.077 10.196 1.00 84.25 70 LEU A C 1
ATOM 559 O O . LEU A 1 70 ? -18.269 -0.488 9.198 1.00 84.25 70 LEU A O 1
ATOM 563 N N . ASP A 1 71 ? -18.284 0.440 11.259 1.00 85.19 71 ASP A N 1
ATOM 564 C CA . ASP A 1 71 ? -19.702 0.773 11.283 1.00 85.19 71 ASP A CA 1
ATOM 565 C C . ASP A 1 71 ? -20.000 1.867 10.226 1.00 85.19 71 ASP A C 1
ATOM 567 O O . ASP A 1 71 ? -19.282 2.883 10.201 1.00 85.19 71 ASP A O 1
ATOM 571 N N . PRO A 1 72 ? -21.009 1.684 9.348 1.00 85.06 72 PRO A N 1
ATOM 572 C CA . PRO A 1 72 ? -21.348 2.640 8.294 1.00 85.06 72 PRO A CA 1
ATOM 573 C C . PRO A 1 72 ? -21.646 4.050 8.806 1.00 85.06 72 PRO A C 1
ATOM 575 O O . PRO A 1 72 ? -21.322 5.020 8.124 1.00 85.06 72 PRO A O 1
ATOM 578 N N . ASP A 1 73 ? -22.181 4.194 10.016 1.00 90.25 73 ASP A N 1
ATOM 579 C CA . ASP A 1 73 ? -22.557 5.498 10.565 1.00 90.25 73 ASP A CA 1
ATOM 580 C C . ASP A 1 73 ? -21.348 6.247 11.142 1.00 90.25 73 ASP A C 1
ATOM 582 O O . ASP A 1 73 ? -21.371 7.467 11.319 1.00 90.25 73 ASP A O 1
ATOM 586 N N . ARG A 1 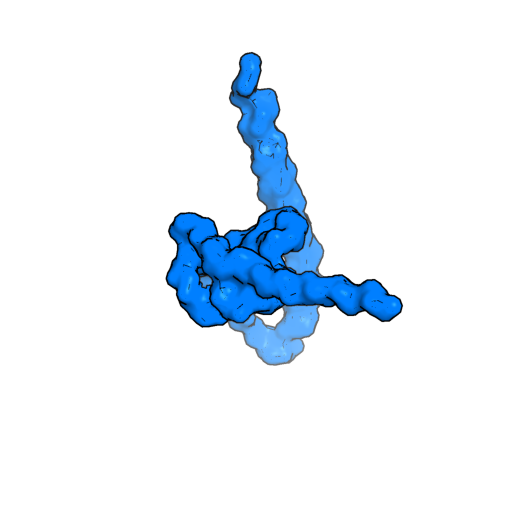74 ? -20.241 5.535 11.402 1.00 85.62 74 ARG A N 1
ATOM 587 C CA . ARG A 1 74 ? -19.033 6.087 12.041 1.00 85.62 74 ARG A CA 1
ATOM 588 C C . ARG A 1 74 ? -17.790 6.060 11.155 1.00 85.62 74 ARG A C 1
ATOM 590 O O . ARG A 1 74 ? -16.742 6.567 11.572 1.00 85.62 74 ARG A O 1
ATOM 597 N N . TYR A 1 75 ? -17.878 5.536 9.928 1.00 86.81 75 TYR A N 1
ATOM 598 C CA . TYR A 1 75 ? -16.704 5.317 9.072 1.00 86.81 75 TYR A CA 1
ATOM 599 C C . TYR A 1 75 ? -15.903 6.602 8.809 1.00 86.81 75 TYR A C 1
ATOM 601 O O . TYR A 1 75 ? -14.675 6.576 8.839 1.00 86.81 75 TYR A O 1
ATOM 609 N N . ARG A 1 76 ? -16.573 7.749 8.607 1.00 87.50 76 ARG A N 1
ATOM 610 C CA . ARG A 1 76 ? -15.896 9.030 8.323 1.00 87.50 76 ARG A CA 1
ATOM 611 C C . ARG A 1 76 ? -15.093 9.536 9.514 1.00 87.50 76 ARG A C 1
ATOM 613 O O . ARG A 1 76 ? -13.979 10.023 9.335 1.00 87.50 76 ARG A O 1
ATOM 620 N N . GLN A 1 77 ? -15.652 9.437 10.718 1.00 89.75 77 GLN A N 1
ATOM 621 C CA . GLN A 1 77 ? -14.974 9.875 11.936 1.00 89.75 77 GLN A CA 1
ATOM 622 C C . GLN A 1 77 ? -13.791 8.957 12.254 1.00 89.75 77 GLN A C 1
ATOM 624 O O . GLN A 1 77 ? -12.694 9.449 12.512 1.00 89.75 77 GLN A O 1
ATOM 629 N N . ALA A 1 78 ? -13.988 7.640 12.146 1.00 87.50 78 ALA A N 1
ATOM 630 C CA . ALA A 1 78 ? -12.919 6.659 12.299 1.00 87.50 78 ALA A CA 1
ATOM 631 C C . ALA A 1 78 ? -11.792 6.871 11.273 1.00 87.50 78 ALA A C 1
ATOM 633 O O . ALA A 1 78 ? -10.625 6.908 11.652 1.00 87.50 78 ALA A O 1
ATOM 634 N N . ALA A 1 79 ? -12.120 7.098 9.995 1.00 85.50 79 ALA A N 1
ATOM 635 C CA . ALA A 1 79 ? -11.128 7.375 8.956 1.00 85.50 79 ALA A CA 1
ATOM 636 C C . ALA A 1 79 ? -10.292 8.627 9.268 1.00 85.50 79 ALA A C 1
ATOM 638 O O . ALA A 1 79 ? -9.071 8.594 9.146 1.00 85.50 79 ALA A O 1
ATOM 639 N N . ARG A 1 80 ? -10.927 9.712 9.732 1.00 89.56 80 ARG A N 1
ATOM 640 C CA . ARG A 1 80 ? -10.220 10.941 10.134 1.00 89.56 80 ARG A CA 1
ATOM 641 C C . ARG A 1 80 ? -9.285 10.714 11.320 1.00 89.56 80 ARG A C 1
ATOM 643 O O . ARG A 1 80 ? -8.176 11.233 11.312 1.00 89.56 80 ARG A O 1
ATOM 650 N N . ALA A 1 81 ? -9.718 9.937 12.311 1.00 89.44 81 ALA A N 1
ATOM 651 C CA . ALA A 1 81 ? -8.901 9.622 13.481 1.00 89.44 81 ALA A CA 1
ATOM 652 C C . ALA A 1 81 ? -7.706 8.711 13.143 1.00 89.44 81 ALA A C 1
ATOM 654 O O . ALA A 1 81 ? -6.656 8.829 13.765 1.00 89.44 81 ALA A O 1
ATOM 655 N N . LEU A 1 82 ? -7.838 7.837 12.140 1.00 87.06 82 LEU A N 1
ATOM 656 C CA . LEU A 1 82 ? -6.782 6.901 11.741 1.00 87.06 82 LEU A CA 1
ATOM 657 C C . LEU A 1 82 ? -5.577 7.578 11.082 1.00 87.06 82 LEU A C 1
ATOM 659 O O . LEU A 1 82 ? -4.454 7.129 11.292 1.00 87.06 82 LEU A O 1
ATOM 663 N N . VAL A 1 83 ? -5.786 8.638 10.296 1.00 87.75 83 VAL A N 1
ATOM 664 C CA . VAL A 1 83 ? -4.711 9.311 9.541 1.00 87.75 83 VAL A CA 1
ATOM 665 C C . VAL A 1 83 ? -3.521 9.728 10.425 1.00 87.75 83 VAL A C 1
ATOM 667 O O . VAL A 1 83 ? -2.409 9.282 10.138 1.00 87.75 83 VAL A O 1
ATOM 670 N N . PRO A 1 84 ? -3.691 10.519 11.505 1.00 93.88 84 PRO A N 1
ATOM 671 C CA . PRO A 1 84 ? -2.560 10.928 12.342 1.00 93.88 84 PRO A CA 1
ATOM 672 C C . PRO A 1 84 ? -1.910 9.753 13.089 1.00 93.88 84 PRO A C 1
ATOM 674 O O . PRO A 1 84 ? -0.695 9.741 13.291 1.00 93.88 84 PRO A O 1
ATOM 677 N N . THR A 1 85 ? -2.694 8.739 13.473 1.00 90.38 85 THR A N 1
ATOM 678 C CA . THR A 1 85 ? -2.171 7.529 14.124 1.00 90.38 85 THR A CA 1
ATOM 679 C C . THR A 1 85 ? -1.281 6.728 13.177 1.00 90.38 85 THR A C 1
ATOM 681 O O . THR A 1 85 ? -0.202 6.291 13.574 1.00 90.38 85 THR A O 1
ATOM 684 N N . LEU A 1 86 ? -1.704 6.563 11.921 1.00 88.31 86 LEU A N 1
ATOM 685 C CA . LEU A 1 86 ? -0.913 5.882 10.899 1.00 88.31 86 LEU A CA 1
ATOM 686 C C . LEU A 1 86 ? 0.361 6.662 10.559 1.00 88.31 86 LEU A C 1
ATOM 688 O O . LEU A 1 86 ? 1.421 6.048 10.497 1.00 88.31 86 LEU A O 1
ATOM 692 N N . ASP A 1 87 ? 0.289 7.990 10.409 1.00 90.88 87 ASP A N 1
ATOM 693 C CA . ASP A 1 87 ? 1.481 8.825 10.177 1.00 90.88 87 ASP A CA 1
ATOM 694 C C . ASP A 1 87 ? 2.505 8.657 11.309 1.00 90.88 87 ASP A C 1
ATOM 696 O O . ASP A 1 87 ? 3.686 8.410 11.063 1.00 90.88 87 ASP A O 1
ATOM 700 N N . THR A 1 88 ? 2.039 8.691 12.560 1.00 94.69 88 THR A N 1
ATOM 701 C CA . THR A 1 88 ? 2.896 8.488 13.737 1.00 94.69 88 THR A CA 1
ATOM 702 C C . THR A 1 88 ? 3.565 7.114 13.705 1.00 94.69 88 THR A C 1
ATOM 704 O O . THR A 1 88 ? 4.784 7.024 13.835 1.00 94.69 88 THR A O 1
ATOM 707 N N . ALA A 1 89 ? 2.794 6.047 13.474 1.00 89.94 89 ALA A N 1
ATOM 708 C CA . ALA A 1 89 ? 3.329 4.690 13.402 1.00 89.94 89 ALA A CA 1
ATOM 709 C C . ALA A 1 89 ? 4.377 4.539 12.285 1.00 89.94 89 ALA A C 1
ATOM 711 O O . ALA A 1 89 ? 5.434 3.946 12.506 1.00 89.94 89 ALA A O 1
ATOM 712 N N . VAL A 1 90 ? 4.121 5.115 11.105 1.00 89.06 90 VAL A N 1
ATOM 713 C CA . VAL A 1 90 ? 5.068 5.104 9.982 1.00 89.06 90 VAL A CA 1
ATOM 714 C C . VAL A 1 90 ? 6.355 5.839 10.352 1.00 89.06 90 VAL A C 1
ATOM 716 O O . VAL A 1 90 ? 7.438 5.288 10.157 1.00 89.06 90 VAL A O 1
ATOM 719 N N . ARG A 1 91 ? 6.269 7.039 10.941 1.00 92.81 91 ARG A N 1
ATOM 720 C CA . ARG A 1 91 ? 7.453 7.791 11.391 1.00 92.81 91 ARG A CA 1
ATOM 721 C C . ARG A 1 91 ? 8.280 7.011 12.408 1.00 92.81 91 ARG A C 1
ATOM 723 O O . ARG A 1 91 ? 9.501 6.988 12.289 1.00 92.81 91 ARG A O 1
ATOM 730 N N . THR A 1 92 ? 7.639 6.347 13.371 1.00 93.31 92 THR A N 1
ATOM 731 C CA . THR A 1 92 ? 8.330 5.512 14.364 1.00 93.31 92 THR A CA 1
ATOM 732 C C . THR A 1 92 ? 9.089 4.362 13.705 1.00 93.31 92 THR A C 1
ATOM 734 O O . THR A 1 92 ? 10.257 4.140 14.023 1.00 93.31 92 THR A O 1
ATOM 737 N N . VAL A 1 93 ? 8.462 3.657 12.759 1.00 87.94 93 VAL A N 1
ATOM 738 C CA . VAL A 1 93 ? 9.113 2.561 12.025 1.00 87.94 93 VAL A CA 1
ATOM 739 C C . VAL A 1 93 ? 10.291 3.073 11.198 1.00 87.94 93 VAL A C 1
ATOM 741 O O . VAL A 1 93 ? 11.361 2.469 11.228 1.00 87.94 93 VAL A O 1
ATOM 744 N N . LEU A 1 94 ? 10.126 4.195 10.492 1.00 88.62 94 LEU A N 1
ATOM 745 C CA . LEU A 1 94 ? 11.199 4.786 9.690 1.00 88.62 94 LEU A CA 1
ATOM 746 C C . LEU A 1 94 ? 12.382 5.225 10.560 1.00 88.62 94 LEU A C 1
ATOM 748 O O . LEU A 1 94 ? 13.522 4.919 10.226 1.00 88.62 94 LEU A O 1
ATOM 752 N N . ALA A 1 95 ? 12.121 5.866 11.702 1.00 89.38 95 ALA A N 1
ATOM 753 C CA . ALA A 1 95 ? 13.167 6.262 12.641 1.00 89.38 95 ALA A CA 1
ATOM 754 C C . ALA A 1 95 ? 13.951 5.050 13.179 1.00 89.38 95 ALA A C 1
ATOM 756 O O . ALA A 1 95 ? 15.180 5.087 13.229 1.00 89.38 95 ALA A O 1
ATOM 757 N N . ALA A 1 96 ? 13.257 3.958 13.524 1.00 89.12 96 ALA A N 1
ATOM 758 C CA . ALA A 1 96 ? 13.887 2.719 13.986 1.00 89.12 96 ALA A CA 1
ATOM 759 C C . ALA A 1 96 ? 14.702 2.013 12.883 1.00 89.12 96 ALA A C 1
ATOM 761 O O . ALA A 1 96 ? 15.773 1.459 13.139 1.00 89.12 96 ALA A 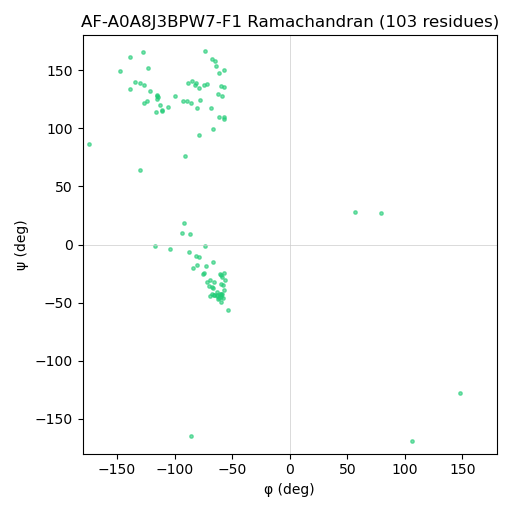O 1
ATOM 762 N N . ALA A 1 97 ? 14.226 2.048 11.637 1.00 81.69 97 ALA A N 1
ATOM 763 C CA . ALA A 1 97 ? 14.956 1.494 10.500 1.00 81.69 97 ALA A CA 1
ATOM 764 C C . ALA A 1 97 ? 16.246 2.282 10.212 1.00 81.69 97 ALA A C 1
ATOM 766 O O . ALA A 1 97 ? 17.275 1.685 9.903 1.00 81.69 97 ALA A O 1
ATOM 767 N N . SER A 1 98 ? 16.214 3.610 10.362 1.00 79.38 98 SER A N 1
ATOM 768 C CA . SER A 1 98 ? 17.387 4.472 10.184 1.00 79.38 98 SER A CA 1
ATOM 769 C C . SER A 1 98 ? 18.419 4.341 11.308 1.00 79.38 98 SER A C 1
ATOM 771 O O . SER A 1 98 ? 19.612 4.453 11.039 1.00 79.38 98 SER A O 1
ATOM 773 N N . SER A 1 99 ? 18.006 4.069 12.550 1.00 73.12 99 SER A N 1
ATOM 774 C CA . SER A 1 99 ? 18.938 3.903 13.677 1.00 73.12 99 SER A CA 1
ATOM 775 C C . SER A 1 99 ? 19.674 2.560 13.667 1.00 73.12 99 SER A C 1
ATOM 777 O O . SER A 1 99 ? 20.794 2.464 14.162 1.00 73.12 99 SER A O 1
ATOM 779 N N . THR A 1 100 ? 19.089 1.531 13.051 1.00 60.00 100 THR A N 1
ATOM 780 C CA . THR A 1 100 ? 19.678 0.182 12.980 1.00 60.00 100 THR A CA 1
ATOM 781 C C . THR A 1 100 ? 20.884 0.109 12.020 1.00 60.00 100 THR A C 1
ATOM 783 O O . THR A 1 100 ? 21.703 -0.799 12.126 1.00 60.00 100 THR A O 1
ATOM 786 N N . GLY A 1 101 ? 21.043 1.081 11.111 1.00 50.53 101 GLY A N 1
ATOM 787 C CA . GLY A 1 101 ? 22.162 1.152 10.158 1.00 50.53 101 GLY A CA 1
ATOM 788 C C . GLY A 1 101 ? 23.424 1.867 10.661 1.00 50.53 101 GLY A C 1
ATOM 789 O O . GLY A 1 101 ? 24.428 1.853 9.961 1.00 50.53 101 GLY A O 1
ATOM 790 N N . ALA A 1 102 ? 23.399 2.484 11.848 1.00 49.06 102 ALA A N 1
ATOM 791 C CA . ALA A 1 102 ? 24.509 3.295 12.370 1.00 49.06 102 ALA A CA 1
ATOM 792 C C . ALA A 1 102 ? 25.487 2.520 13.280 1.00 49.06 102 ALA A C 1
ATOM 794 O O . ALA A 1 102 ? 26.322 3.122 13.949 1.00 49.06 102 ALA A O 1
ATOM 795 N N . GLY A 1 103 ? 25.375 1.190 13.340 1.00 46.44 103 GLY A N 1
ATOM 796 C CA . GLY A 1 103 ? 26.159 0.342 14.240 1.00 46.44 103 GLY A CA 1
ATOM 797 C C . GLY A 1 103 ? 26.817 -0.829 13.524 1.00 46.44 103 GLY A C 1
ATOM 798 O O . GLY A 1 103 ? 26.451 -1.970 13.792 1.00 46.44 103 GLY A O 1
ATOM 799 N N . LYS A 1 104 ? 27.741 -0.551 12.596 1.00 44.34 104 LYS A N 1
ATOM 800 C CA . LYS A 1 104 ? 28.835 -1.453 12.188 1.00 44.34 104 LYS A CA 1
ATOM 801 C C . LYS A 1 104 ? 29.764 -0.741 11.198 1.00 44.34 104 LYS A C 1
ATOM 803 O O . LYS A 1 104 ? 29.598 -0.886 9.992 1.00 44.34 104 LYS A O 1
ATOM 808 N N . GLU A 1 105 ? 30.740 -0.021 11.739 1.00 38.88 105 GLU A N 1
ATOM 809 C CA . GLU A 1 105 ? 32.087 0.139 11.170 1.00 38.88 105 GLU A CA 1
ATOM 810 C C . GLU A 1 105 ? 33.096 0.004 12.313 1.00 38.88 105 GLU A C 1
ATOM 812 O O . GLU A 1 105 ? 32.801 0.540 13.408 1.00 38.88 105 GLU A O 1
#

Organism: NCBI:txid53372

Radius of gyration: 18.88 Å; Cα contacts (8 Å, |Δi|>4): 129; chains: 1; bounding box: 55×30×52 Å

Foldseek 3Di:
DPPPPDDQQDLDADPQAPPDPQQQSNVRDQQTKGKGQWDWDADPFGIWTWIWIDTSDDDIDIDIDDDGDDDPVCVVVVVVVVVVVVVVVVVVVVVVVVVVPPPDD

Solvent-accessible surface area (backbone atoms only — not comparable to full-atom values): 6376 Å² total; per-residue (Å²): 135,87,75,77,76,84,71,74,56,80,52,79,70,57,93,70,33,73,75,51,91,72,23,43,24,63,78,35,46,86,86,11,27,41,28,35,71,62,50,75,47,81,51,101,54,40,38,39,35,40,27,48,36,35,43,77,70,76,75,67,45,75,48,76,48,75,50,71,76,65,58,85,93,46,39,70,62,52,53,63,60,43,52,64,54,50,53,51,52,50,53,54,52,51,53,54,59,61,59,67,70,76,76,83,132

Nearest PDB structures (foldseek):
  3zm0-assembly1_A  TM=7.382E-01  e=1.849E+00  Homo sapiens
  8xqd-assembly2_B  TM=7.327E-01  e=1.962E+00  Homo sapiens
  3qcd-assembly1_A  TM=7.579E-01  e=3.346E+00  Homo sapiens
  6jde-assembly2_A  TM=4.880E-01  e=1.548E+00  Escherichia coli K-12
  2xn6-assembly1_A  TM=2.675E-01  e=6.426E+00  Homo sapiens

Mean predicted aligned error: 8.55 Å

Sequence (105 aa):
MTGRRWRRPPRTCPPWCPQDHRCTARHGYPSGEHRSAPIIWHTRYGAIHVAAVAPLTGSPRIEVTTVIRLDPDRYRQAARALVPTLDTAVRTVLAAASSTGAGKE

Secondary structure (DSSP, 8-state):
------PPPP-PPPTT---STT-SGGGT-TT-EEEPPPEEEEETTEEEEEEEEEESSS--EEEEEEEE---TTTHHHHHHHHHHHHHHHHHHHHHHHHHTTSS--